Protein AF-B3U0Q5-F1 (afdb_monomer_lite)

Organism: NCBI:txid6230

Foldseek 3Di:
DADPDPVVRVVLVVQLQVLLLVLLCVPQNDVQSDADPVRHGDGPDPDPVVVQVSSVSSCVVSVNPPHDADEDDPVQVVQCDPQWGQPPSVDPPGDPVPTHHPVRVVVVVVVCVVVGRYDD

Secondary structure (DSSP, 8-state):
---SSHHHHHHHHHHHHHHHHHHHHHHH-GGGG-B-TTS-B----SSHHHHHHHHHHHHHHTT-TTT--B-----GGGGEETTEE-TTTTSTT--GGGPBPHHHHHHHHHHHHHHS-B--

Sequence (120 aa):
VGAASFKEAMRMGSEIYHHLKAVIKKKYGQDACNVGDEGGFAPNIQDNKEGLELLMTAIDKAGYTGKIKIAMDVAASEFHKNKKYDLDFKNPKASPDSYLSSDQLGDLYRSFVKDHPVVS

pLDDT: mean 96.47, std 3.13, range [74.19, 98.75]

Radius of gyration: 16.11 Å; chains: 1; bounding box: 40×29×41 Å

InterPro domains:
  IPR000941 Enolase [PTHR11902] (1-120)
  IPR020810 Enolase, C-terminal TIM barrel domain [PF00113] (1-120)
  IPR020810 Enolase, C-terminal TIM barrel domain [SM01192] (1-120)
  IPR036849 Enolase-like, C-terminal domain superfamily [G3DSA:3.20.20.120] (1-120)
  IPR036849 Enolase-like, C-terminal domain superfamily [SSF51604] (1-120)

Structure (mmCIF, N/CA/C/O backbone):
data_AF-B3U0Q5-F1
#
_entry.id   AF-B3U0Q5-F1
#
loop_
_atom_site.group_PDB
_atom_site.id
_atom_site.type_symbol
_atom_site.label_atom_id
_atom_site.label_alt_id
_atom_site.label_comp_id
_atom_site.label_asym_id
_atom_site.label_entity_id
_atom_site.label_seq_id
_atom_site.pdbx_PDB_ins_code
_atom_site.Cartn_x
_atom_site.Cartn_y
_atom_site.Cartn_z
_atom_site.occupancy
_atom_site.B_iso_or_equiv
_atom_site.auth_seq_id
_atom_site.auth_comp_id
_atom_site.auth_asym_id
_atom_site.auth_atom_id
_atom_site.pdbx_PDB_model_num
ATOM 1 N N . VAL A 1 1 ? -17.128 -6.695 7.465 1.00 74.19 1 VAL A N 1
ATOM 2 C CA . VAL A 1 1 ? -15.877 -5.914 7.297 1.00 74.19 1 VAL A CA 1
ATOM 3 C C . VAL A 1 1 ? -16.149 -4.508 7.787 1.00 74.19 1 VAL A C 1
ATOM 5 O O . VAL A 1 1 ? -17.254 -4.034 7.563 1.00 74.19 1 VAL A O 1
ATOM 8 N N . GLY A 1 2 ? -15.168 -3.871 8.421 1.00 89.06 2 GLY A N 1
ATOM 9 C CA . GLY A 1 2 ? -15.214 -2.441 8.702 1.00 89.06 2 GLY A CA 1
ATOM 10 C C . GLY A 1 2 ? -15.757 -2.046 10.069 1.00 89.06 2 GLY A C 1
ATOM 11 O O . GLY A 1 2 ? -16.079 -2.875 10.922 1.00 89.06 2 GLY A O 1
ATOM 12 N N . ALA A 1 3 ? -15.794 -0.732 10.237 1.00 96.50 3 ALA A N 1
ATOM 13 C CA . ALA A 1 3 ? -16.316 -0.016 11.385 1.00 96.50 3 ALA A CA 1
ATOM 14 C C . ALA A 1 3 ? -17.843 0.145 11.304 1.00 96.50 3 ALA A C 1
ATOM 16 O O . ALA A 1 3 ? -18.412 0.132 10.214 1.00 96.50 3 ALA A O 1
ATOM 17 N N . ALA A 1 4 ? -18.504 0.375 12.440 1.00 96.94 4 ALA A N 1
ATOM 18 C CA . ALA A 1 4 ? -19.943 0.637 12.504 1.00 96.94 4 ALA A CA 1
ATOM 19 C C . ALA A 1 4 ? -20.314 2.092 12.158 1.00 96.94 4 ALA A C 1
ATOM 21 O O . ALA A 1 4 ? -21.489 2.426 12.023 1.00 96.94 4 ALA A O 1
ATOM 22 N N . SER A 1 5 ? -19.327 2.984 12.041 1.00 98.12 5 SER A N 1
ATOM 23 C CA . SER A 1 5 ? -19.534 4.387 11.677 1.00 98.12 5 SER A CA 1
ATOM 24 C C . SER A 1 5 ? -18.276 4.998 11.066 1.00 98.12 5 SER A C 1
ATOM 26 O O . SER A 1 5 ? -17.168 4.500 11.272 1.00 98.12 5 SER A O 1
ATOM 28 N N . PHE A 1 6 ? -18.428 6.138 10.391 1.00 98.25 6 PHE A N 1
ATOM 29 C CA . PHE A 1 6 ? -17.291 6.913 9.890 1.00 98.25 6 PHE A CA 1
ATOM 30 C C . PHE A 1 6 ? -16.334 7.344 11.014 1.00 98.25 6 PHE A C 1
ATOM 32 O O . PHE A 1 6 ? -15.120 7.255 10.866 1.00 98.25 6 PHE A O 1
ATOM 39 N N . LYS A 1 7 ? -16.867 7.743 12.178 1.00 98.44 7 LYS A N 1
ATOM 40 C CA . LYS A 1 7 ? -16.053 8.105 13.350 1.00 98.44 7 LYS A CA 1
ATOM 41 C C . LYS A 1 7 ? -15.165 6.944 13.796 1.00 98.44 7 LYS A C 1
ATOM 43 O O . LYS A 1 7 ? -13.989 7.140 14.093 1.00 98.44 7 LYS A O 1
ATOM 48 N N . GLU A 1 8 ? -15.726 5.740 13.852 1.00 98.38 8 GLU A N 1
ATOM 49 C CA . GLU A 1 8 ? -14.959 4.550 14.204 1.00 98.38 8 GLU A CA 1
ATOM 50 C C . GLU A 1 8 ? -13.959 4.182 13.098 1.00 98.38 8 GLU A C 1
ATOM 52 O O . GLU A 1 8 ? -12.821 3.863 13.424 1.00 98.38 8 GLU A O 1
ATOM 57 N N . ALA A 1 9 ? -14.318 4.325 11.817 1.00 98.38 9 ALA A N 1
ATOM 58 C CA . ALA A 1 9 ? -13.392 4.109 10.703 1.00 98.38 9 ALA A CA 1
ATOM 59 C C . ALA A 1 9 ? -12.170 5.039 10.785 1.00 98.38 9 ALA A C 1
ATOM 61 O O . ALA A 1 9 ? -11.036 4.576 10.676 1.00 98.38 9 ALA A O 1
ATOM 62 N N . MET A 1 10 ? -12.387 6.328 11.063 1.00 98.50 10 MET A N 1
ATOM 63 C CA . MET A 1 10 ? -11.309 7.306 11.241 1.00 98.50 10 MET A CA 1
ATOM 64 C C . MET A 1 10 ? -10.415 6.979 12.439 1.00 98.50 10 MET A C 1
ATOM 66 O O . MET A 1 10 ? -9.196 7.106 12.345 1.00 98.50 10 MET A O 1
ATOM 70 N N . ARG A 1 11 ? -11.002 6.527 13.556 1.00 98.56 11 ARG A N 1
ATOM 71 C CA . ARG A 1 11 ? -10.244 6.075 14.731 1.00 98.56 11 ARG A CA 1
ATOM 72 C C . ARG A 1 11 ? -9.381 4.855 14.402 1.00 98.56 11 ARG A C 1
ATOM 74 O O . ARG A 1 11 ? -8.200 4.841 14.723 1.00 98.56 11 ARG A O 1
ATOM 81 N N . MET A 1 12 ? -9.952 3.849 13.741 1.00 98.56 12 MET A N 1
ATOM 82 C CA . MET A 1 12 ? -9.206 2.658 13.331 1.00 98.56 12 MET A CA 1
ATOM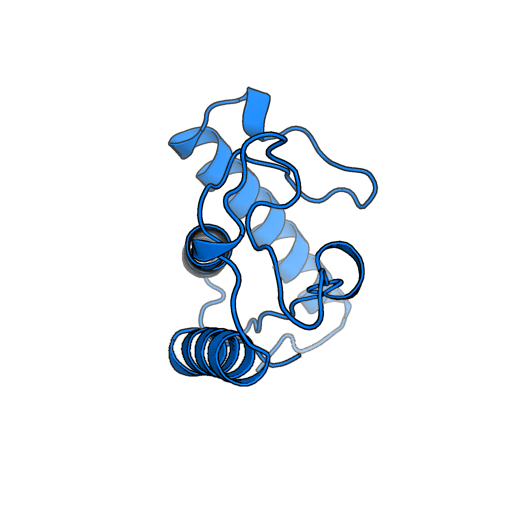 83 C C . MET A 1 12 ? -8.056 3.027 12.386 1.00 98.56 12 MET A C 1
ATOM 85 O O . MET A 1 12 ? -6.932 2.578 12.591 1.00 98.56 12 MET A O 1
ATOM 89 N N . GLY A 1 13 ? -8.314 3.882 11.391 1.00 98.38 13 GLY A N 1
ATOM 90 C CA . GLY A 1 13 ? -7.299 4.347 10.446 1.00 98.38 13 GLY A CA 1
ATOM 91 C C . GLY A 1 13 ? -6.143 5.090 11.120 1.00 98.38 13 GLY A C 1
ATOM 92 O O . GLY A 1 13 ? -4.983 4.797 10.834 1.00 98.38 13 GLY A O 1
ATOM 93 N N . SER A 1 14 ? -6.431 6.002 12.054 1.00 98.69 14 SER A N 1
ATOM 94 C CA . SER A 1 14 ? -5.387 6.765 12.754 1.00 98.69 14 SER A CA 1
ATOM 95 C C . SER A 1 14 ? -4.544 5.897 13.691 1.00 98.69 14 SER A C 1
ATOM 97 O O . SER A 1 14 ? -3.323 6.053 13.749 1.00 98.69 14 SER A O 1
ATOM 99 N N . GLU A 1 15 ? -5.163 4.938 14.381 1.00 98.75 15 GLU A N 1
ATOM 100 C CA . GLU A 1 15 ? -4.447 3.970 15.212 1.00 98.75 15 GLU A CA 1
ATOM 101 C C . GLU A 1 15 ? -3.515 3.094 14.359 1.00 98.75 15 GLU A C 1
ATOM 103 O O . GLU A 1 15 ? -2.331 2.968 14.680 1.00 98.75 15 GLU A O 1
ATOM 108 N N . ILE A 1 16 ? -3.994 2.573 13.223 1.00 98.69 16 ILE A N 1
ATOM 109 C CA . ILE A 1 16 ? -3.170 1.792 12.284 1.00 98.69 16 ILE A CA 1
ATOM 110 C C . ILE A 1 16 ? -2.009 2.629 11.750 1.00 98.69 16 ILE A C 1
ATOM 112 O O . ILE A 1 16 ? -0.883 2.140 11.717 1.00 98.69 16 ILE A O 1
ATOM 116 N N . TYR A 1 17 ? -2.245 3.889 11.383 1.00 98.75 17 TYR A N 1
ATOM 117 C CA . TYR A 1 17 ? -1.198 4.791 10.904 1.00 98.75 17 TYR A CA 1
ATOM 118 C C . TYR A 1 17 ? -0.085 4.998 11.950 1.00 98.75 17 TYR A C 1
ATOM 120 O O . TYR A 1 17 ? 1.103 4.901 11.634 1.00 98.75 17 TYR A O 1
ATOM 128 N N . HIS A 1 18 ? -0.434 5.199 13.225 1.00 98.75 18 HIS A N 1
ATOM 129 C CA . HIS A 1 18 ? 0.563 5.303 14.297 1.00 98.75 18 HIS A CA 1
ATOM 130 C C . HIS A 1 18 ? 1.301 3.983 14.560 1.00 98.75 18 HIS A C 1
ATOM 132 O O . HIS A 1 18 ? 2.516 3.992 14.787 1.00 98.75 18 HIS A O 1
ATOM 138 N N . HIS A 1 19 ? 0.611 2.844 14.480 1.00 98.75 19 HIS A N 1
ATOM 139 C CA . HIS A 1 19 ? 1.258 1.535 14.557 1.00 98.75 19 HIS A CA 1
ATOM 140 C C . HIS A 1 19 ? 2.208 1.295 13.378 1.00 98.75 19 HIS A C 1
ATOM 142 O O . HIS A 1 19 ? 3.324 0.820 13.591 1.00 98.75 19 HIS A O 1
ATOM 148 N N . LEU A 1 20 ? 1.820 1.687 12.163 1.00 98.75 20 LEU A N 1
ATOM 149 C CA . LEU A 1 20 ? 2.657 1.606 10.970 1.00 98.75 20 LEU A CA 1
ATOM 150 C C . LEU A 1 20 ? 3.934 2.433 11.138 1.00 98.75 20 LEU A C 1
ATOM 152 O O . LEU A 1 20 ? 5.021 1.920 10.881 1.00 98.75 20 LEU A O 1
ATOM 156 N N . LYS A 1 21 ? 3.833 3.654 11.681 1.00 98.62 21 LYS A N 1
ATOM 157 C CA . LYS A 1 21 ? 5.004 4.475 12.028 1.00 98.62 21 LYS A CA 1
ATOM 158 C C . LYS A 1 21 ? 5.973 3.728 12.940 1.00 98.62 21 LYS A C 1
ATOM 160 O O . LYS A 1 21 ? 7.177 3.731 12.704 1.00 98.62 21 LYS A O 1
ATOM 165 N N . ALA A 1 22 ? 5.462 3.076 13.985 1.00 98.50 22 ALA A N 1
ATOM 166 C CA . ALA A 1 22 ? 6.289 2.321 14.923 1.00 98.50 22 ALA A CA 1
ATOM 167 C C . ALA A 1 22 ? 6.949 1.096 14.265 1.00 98.50 22 ALA A C 1
ATOM 169 O O . ALA A 1 22 ? 8.118 0.811 14.534 1.00 98.50 22 ALA A O 1
ATOM 170 N N . VAL A 1 23 ? 6.226 0.391 13.387 1.00 98.38 23 VAL A N 1
ATOM 171 C CA . VAL A 1 23 ? 6.756 -0.741 12.609 1.00 98.38 23 VAL A CA 1
ATOM 172 C C . VAL A 1 23 ? 7.877 -0.277 11.676 1.00 98.38 23 VAL A C 1
ATOM 174 O O . VAL A 1 23 ? 8.964 -0.855 11.700 1.00 98.38 23 VAL A O 1
ATOM 177 N N . ILE A 1 24 ? 7.6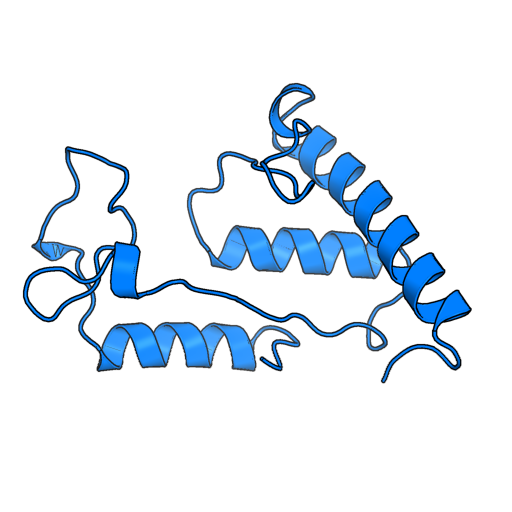50 0.800 10.920 1.00 98.44 24 ILE A N 1
ATOM 178 C CA . ILE A 1 24 ? 8.637 1.386 10.006 1.00 98.44 24 ILE A CA 1
ATOM 179 C C . ILE A 1 24 ? 9.862 1.869 10.778 1.00 98.44 24 ILE A C 1
ATOM 181 O O . ILE A 1 24 ? 10.978 1.480 10.439 1.00 98.44 24 ILE A O 1
ATOM 185 N N . LYS A 1 25 ? 9.670 2.627 11.866 1.00 98.25 25 LYS A N 1
ATOM 186 C CA . LYS A 1 25 ? 10.767 3.106 12.719 1.00 98.25 25 LYS A CA 1
ATOM 187 C C . LYS A 1 25 ? 11.649 1.966 13.210 1.00 98.25 25 LYS A C 1
ATOM 189 O O . LYS A 1 25 ? 12.869 2.091 13.225 1.00 98.25 25 LYS A O 1
ATOM 194 N N . LYS A 1 26 ? 11.033 0.857 13.628 1.00 97.88 26 LYS A N 1
ATOM 195 C CA . LYS A 1 26 ? 11.755 -0.314 14.129 1.00 97.88 26 LYS A CA 1
ATOM 196 C C . LYS A 1 26 ? 12.574 -0.999 13.032 1.00 97.88 26 LYS A C 1
ATOM 198 O O . LYS A 1 26 ? 13.650 -1.502 13.334 1.00 97.88 26 LYS A O 1
ATOM 203 N N . LYS A 1 27 ? 12.062 -1.054 11.800 1.00 97.31 27 LYS A N 1
ATOM 204 C CA . LYS A 1 27 ? 12.691 -1.793 10.695 1.00 97.31 27 LYS A CA 1
ATOM 205 C C . LYS A 1 27 ? 13.714 -0.965 9.910 1.00 97.31 27 LYS A C 1
ATOM 207 O O . LYS A 1 27 ? 14.768 -1.490 9.578 1.00 97.31 27 LYS A O 1
ATOM 212 N N . TYR A 1 28 ? 13.421 0.306 9.643 1.00 97.00 28 TYR A N 1
ATOM 213 C CA . TYR A 1 28 ? 14.221 1.176 8.765 1.00 97.00 28 TYR A CA 1
ATOM 214 C C . TYR A 1 28 ? 14.825 2.393 9.479 1.00 97.00 28 TYR A C 1
ATOM 216 O O . TYR A 1 28 ? 15.572 3.151 8.869 1.00 97.00 28 TYR A O 1
ATOM 224 N N . GLY A 1 29 ? 14.521 2.596 10.764 1.00 97.56 29 GLY A N 1
ATOM 225 C CA . GLY A 1 29 ? 15.020 3.728 11.545 1.00 97.56 29 GLY A CA 1
ATOM 226 C C . GLY A 1 29 ? 14.100 4.953 11.535 1.00 97.56 29 GLY A C 1
ATOM 227 O O . GLY A 1 29 ? 13.055 4.990 10.885 1.00 97.56 29 GLY A O 1
ATOM 228 N N . GLN A 1 30 ? 14.482 5.965 12.320 1.00 97.00 30 GLN A N 1
ATOM 229 C CA . GLN A 1 30 ? 13.683 7.178 12.537 1.00 97.00 30 GLN A CA 1
ATOM 230 C C . GLN A 1 30 ? 13.455 7.975 11.245 1.00 97.00 30 GLN A C 1
ATOM 232 O O . GLN A 1 30 ? 12.357 8.496 11.051 1.00 97.00 30 GLN A O 1
ATOM 237 N N . ASP A 1 31 ? 14.447 8.028 10.361 1.00 96.00 31 ASP A N 1
ATOM 238 C CA . ASP A 1 31 ? 14.396 8.851 9.147 1.00 96.00 31 ASP A CA 1
ATOM 239 C C . ASP A 1 31 ? 13.394 8.314 8.113 1.00 96.00 31 ASP A C 1
ATOM 241 O O . ASP A 1 31 ? 12.825 9.077 7.336 1.00 96.00 31 ASP A O 1
ATOM 245 N N . ALA A 1 32 ? 13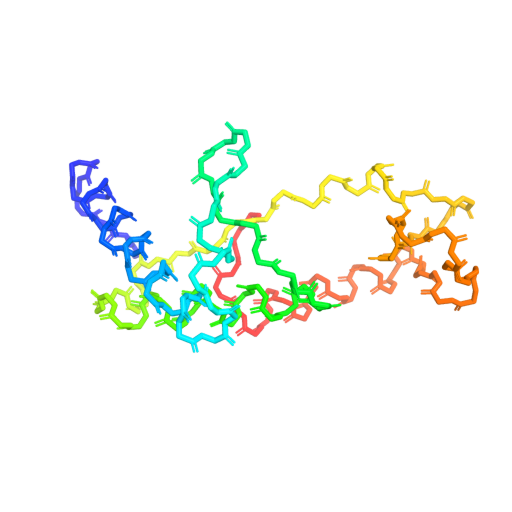.079 7.016 8.165 1.00 97.06 32 ALA A N 1
ATOM 246 C CA . ALA A 1 32 ? 12.052 6.396 7.327 1.00 97.06 32 ALA A CA 1
ATOM 247 C C . ALA A 1 32 ? 10.611 6.769 7.737 1.00 97.06 32 ALA A C 1
ATOM 249 O O . ALA A 1 32 ? 9.657 6.375 7.072 1.00 97.06 32 ALA A O 1
ATOM 250 N N . CYS A 1 33 ? 10.437 7.506 8.841 1.00 96.88 33 CYS A N 1
ATOM 251 C CA . CYS A 1 33 ? 9.133 7.967 9.325 1.00 96.88 33 CYS A CA 1
ATOM 252 C C . CYS A 1 33 ? 8.763 9.378 8.849 1.00 96.88 33 CYS A C 1
ATOM 254 O O . CYS A 1 33 ? 7.776 9.937 9.342 1.00 96.88 33 CYS A O 1
ATOM 256 N N . ASN A 1 34 ? 9.559 9.964 7.954 1.00 97.19 34 ASN A N 1
ATOM 257 C CA . ASN A 1 34 ? 9.174 11.172 7.236 1.00 97.19 34 ASN A CA 1
ATOM 258 C C . ASN A 1 34 ? 7.980 10.877 6.319 1.00 97.19 34 ASN A C 1
ATOM 260 O O . ASN A 1 34 ? 7.750 9.729 5.923 1.00 97.19 34 ASN A O 1
ATOM 264 N N . VAL A 1 35 ? 7.204 11.916 6.024 1.00 97.56 35 VAL A N 1
ATOM 265 C CA . VAL A 1 35 ? 5.968 11.802 5.247 1.00 97.56 35 VAL A CA 1
ATOM 266 C C . VAL A 1 35 ? 6.144 12.388 3.851 1.00 97.56 35 VAL A C 1
ATOM 268 O O . VAL A 1 35 ? 6.875 13.363 3.684 1.00 97.56 35 VAL A O 1
ATOM 271 N N . GLY A 1 36 ? 5.491 11.773 2.867 1.00 94.69 36 GLY A N 1
ATOM 272 C CA . GLY A 1 36 ? 5.340 12.331 1.523 1.00 94.69 36 GLY A CA 1
ATOM 273 C C . GLY A 1 36 ? 4.181 13.328 1.436 1.00 94.69 36 GLY A C 1
ATOM 274 O O . GLY A 1 36 ? 3.572 13.681 2.448 1.00 94.69 36 GLY A O 1
ATOM 275 N N . ASP A 1 37 ? 3.847 13.731 0.212 1.00 95.19 37 ASP A N 1
ATOM 276 C CA . ASP A 1 37 ? 2.886 14.809 -0.065 1.00 95.19 37 ASP A CA 1
ATOM 277 C C . ASP A 1 37 ? 1.472 14.529 0.473 1.00 95.19 37 ASP A C 1
ATOM 279 O O . ASP A 1 37 ? 0.793 15.435 0.952 1.00 95.19 37 ASP A O 1
ATOM 283 N N . GLU A 1 38 ? 1.046 13.263 0.473 1.00 97.12 38 GLU A N 1
ATOM 284 C CA . GLU A 1 38 ? -0.267 12.837 0.985 1.00 97.12 38 GLU A CA 1
ATOM 285 C C . GLU A 1 38 ? -0.247 12.440 2.472 1.00 97.12 38 GLU A C 1
ATOM 287 O O . GLU A 1 38 ? -1.228 11.932 3.015 1.00 97.12 38 GLU A O 1
ATOM 292 N N . GLY A 1 39 ? 0.882 12.635 3.157 1.00 97.50 39 GLY A N 1
ATOM 293 C CA . GLY A 1 39 ? 1.029 12.306 4.574 1.00 97.50 39 GLY A CA 1
ATOM 294 C C . GLY A 1 39 ? 1.332 10.833 4.870 1.00 97.50 39 GLY A C 1
ATOM 295 O O . GLY A 1 39 ? 1.496 10.480 6.034 1.00 97.50 39 GLY A O 1
ATOM 296 N N . GLY A 1 40 ? 1.439 9.967 3.858 1.00 97.69 40 GLY A N 1
ATOM 297 C CA . GLY A 1 40 ? 1.917 8.588 4.015 1.00 97.69 40 GLY A CA 1
ATOM 298 C C . GLY A 1 40 ? 3.427 8.507 4.277 1.00 97.69 40 GLY A C 1
ATOM 299 O O . GLY A 1 40 ? 4.175 9.424 3.941 1.00 97.69 40 GLY A O 1
ATOM 300 N N . PHE A 1 41 ? 3.895 7.398 4.859 1.00 98.06 41 PHE A N 1
ATOM 301 C CA . PHE A 1 41 ? 5.332 7.150 5.049 1.00 98.06 41 PHE A CA 1
ATOM 302 C C . PHE A 1 41 ? 5.995 6.671 3.756 1.00 98.06 41 PHE A C 1
ATOM 304 O O . PHE A 1 41 ? 5.401 5.894 3.011 1.00 98.06 41 PHE A O 1
ATOM 311 N N . ALA A 1 42 ? 7.253 7.062 3.542 1.00 95.06 42 ALA A N 1
ATOM 312 C CA . ALA A 1 42 ? 8.048 6.663 2.379 1.00 95.06 42 ALA A CA 1
ATOM 313 C C . ALA A 1 42 ? 9.338 5.912 2.785 1.00 95.06 42 ALA A C 1
ATOM 315 O O . ALA A 1 42 ? 10.442 6.416 2.563 1.00 95.06 42 ALA A O 1
ATOM 316 N N . PRO A 1 43 ? 9.242 4.725 3.423 1.00 94.75 43 PRO A N 1
ATOM 317 C CA . PRO A 1 43 ? 10.416 3.902 3.697 1.00 94.75 43 PRO A CA 1
ATOM 318 C C . PRO A 1 43 ? 11.065 3.426 2.393 1.00 94.75 43 PRO A C 1
ATOM 320 O O . PRO A 1 43 ? 10.391 3.247 1.380 1.00 94.75 43 PRO A O 1
ATOM 323 N N . ASN A 1 44 ? 12.371 3.158 2.434 1.00 91.94 44 ASN A N 1
ATOM 324 C CA . ASN A 1 44 ? 13.119 2.646 1.284 1.00 91.94 44 ASN A CA 1
ATOM 325 C C . ASN A 1 44 ? 12.861 1.140 1.052 1.00 91.94 44 ASN A C 1
ATOM 327 O O . ASN A 1 44 ? 13.759 0.312 1.215 1.00 91.94 44 ASN A O 1
ATOM 331 N N . ILE A 1 45 ? 11.616 0.785 0.730 1.00 92.12 45 ILE A N 1
ATOM 332 C CA . ILE A 1 45 ? 11.216 -0.578 0.358 1.00 92.12 45 ILE A CA 1
ATOM 333 C C . ILE A 1 45 ? 11.766 -0.935 -1.023 1.00 92.12 45 ILE A C 1
ATOM 335 O O . ILE A 1 45 ? 11.833 -0.081 -1.904 1.00 92.12 45 ILE A O 1
ATOM 339 N N . GLN A 1 46 ? 12.176 -2.190 -1.196 1.00 87.25 46 GLN A N 1
ATOM 340 C CA . GLN A 1 46 ? 12.729 -2.681 -2.470 1.00 87.25 46 GLN A CA 1
ATOM 341 C C . GLN A 1 46 ? 11.734 -3.554 -3.244 1.00 87.25 46 GLN A C 1
ATOM 343 O O . GLN A 1 46 ? 11.918 -3.800 -4.430 1.00 87.25 46 GLN A O 1
ATOM 348 N N . ASP A 1 47 ? 10.684 -4.027 -2.572 1.00 88.06 47 ASP A N 1
ATOM 34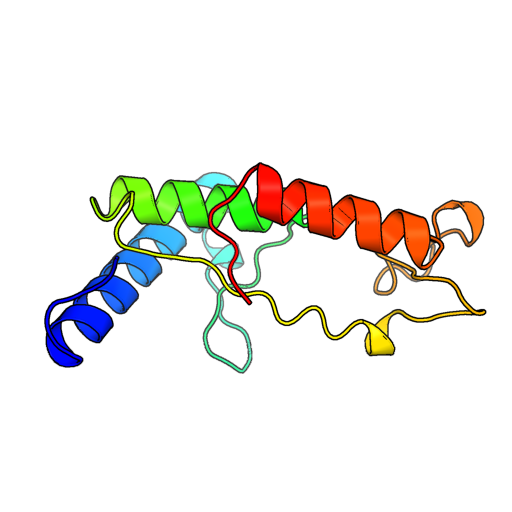9 C CA . ASP A 1 47 ? 9.653 -4.887 -3.142 1.00 88.06 47 ASP A CA 1
ATOM 350 C C . ASP A 1 47 ? 8.261 -4.391 -2.727 1.00 88.06 47 ASP A C 1
ATOM 352 O O . ASP A 1 47 ? 8.021 -4.039 -1.572 1.00 88.06 47 ASP A O 1
ATOM 356 N N . ASN A 1 48 ? 7.313 -4.394 -3.663 1.00 92.19 48 ASN A N 1
ATOM 357 C CA . ASN A 1 48 ? 5.937 -3.958 -3.421 1.00 92.19 48 ASN A CA 1
ATOM 358 C C . ASN A 1 48 ? 5.232 -4.845 -2.385 1.00 92.19 48 ASN A C 1
ATOM 360 O O . ASN A 1 48 ? 4.432 -4.348 -1.587 1.00 92.19 48 ASN A O 1
ATOM 364 N N . LYS A 1 49 ? 5.562 -6.147 -2.345 1.00 94.31 49 LYS A N 1
ATOM 365 C CA . LYS A 1 49 ? 5.016 -7.061 -1.332 1.00 94.31 49 LYS A CA 1
ATOM 366 C C . LYS A 1 49 ? 5.430 -6.637 0.075 1.00 94.31 49 LYS A C 1
ATOM 368 O O . LYS A 1 49 ? 4.623 -6.702 0.994 1.00 94.31 49 LYS A O 1
ATOM 373 N N . GLU A 1 50 ? 6.647 -6.127 0.244 1.00 95.50 50 GLU A N 1
ATOM 374 C CA . GLU A 1 50 ? 7.137 -5.638 1.533 1.00 95.50 50 GLU A CA 1
ATOM 375 C C . GLU A 1 50 ? 6.255 -4.513 2.097 1.00 95.50 50 GLU A C 1
ATOM 377 O O . GLU A 1 50 ? 5.983 -4.488 3.298 1.00 95.50 50 GLU A O 1
ATOM 382 N N . GLY A 1 51 ? 5.752 -3.626 1.232 1.00 96.31 51 GLY A N 1
ATOM 383 C CA . GLY A 1 51 ? 4.784 -2.596 1.612 1.00 96.31 51 GLY A CA 1
ATOM 384 C C . GLY A 1 51 ? 3.482 -3.183 2.168 1.00 96.31 51 GLY A C 1
ATOM 385 O O . GLY A 1 51 ? 3.002 -2.745 3.216 1.00 96.31 51 GLY A O 1
ATOM 386 N N . LEU A 1 52 ? 2.944 -4.221 1.518 1.00 97.38 52 LEU A N 1
ATOM 387 C CA . LEU A 1 52 ? 1.741 -4.920 1.982 1.00 97.38 52 LEU A CA 1
ATOM 388 C C . LEU A 1 52 ? 1.976 -5.626 3.326 1.00 97.38 52 LEU A C 1
ATOM 390 O O . LEU A 1 52 ? 1.141 -5.521 4.224 1.00 97.38 52 LEU A O 1
ATOM 394 N N . GLU A 1 53 ? 3.131 -6.264 3.517 1.00 97.12 53 GLU A N 1
ATOM 395 C CA . GLU A 1 53 ? 3.478 -6.942 4.775 1.00 97.12 53 GLU A CA 1
ATOM 396 C C . GLU A 1 53 ? 3.622 -5.960 5.954 1.00 97.12 53 GLU A C 1
ATOM 398 O O . GLU A 1 53 ? 3.216 -6.255 7.087 1.00 97.12 53 GLU A O 1
ATOM 403 N N . LEU A 1 54 ? 4.152 -4.755 5.708 1.00 97.94 54 LEU A N 1
ATOM 404 C CA . LEU A 1 54 ? 4.197 -3.684 6.711 1.00 97.94 54 LEU A CA 1
ATOM 405 C C . LEU A 1 54 ? 2.788 -3.248 7.130 1.00 97.94 54 LEU A C 1
ATOM 407 O O . LEU A 1 54 ? 2.528 -3.102 8.329 1.00 97.94 54 LEU A O 1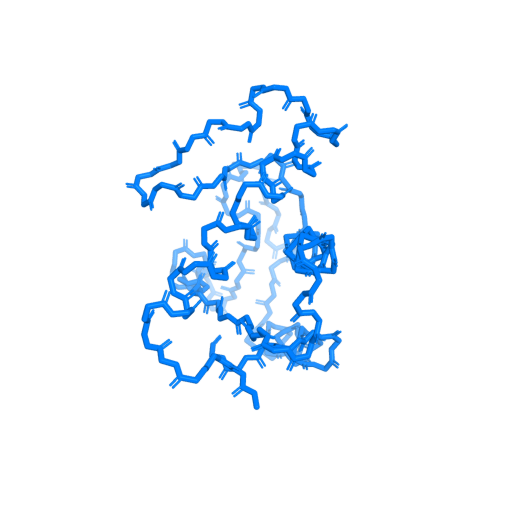
ATOM 411 N N . LEU A 1 55 ? 1.876 -3.081 6.165 1.00 98.12 55 LEU A N 1
ATOM 412 C CA . LEU A 1 55 ? 0.474 -2.750 6.433 1.00 98.12 55 LEU A CA 1
ATOM 413 C C . LEU A 1 55 ? -0.220 -3.860 7.226 1.00 98.12 55 LEU A C 1
ATOM 415 O O . LEU A 1 55 ? -0.869 -3.570 8.231 1.00 98.12 55 LEU A O 1
ATOM 419 N N . MET A 1 56 ? -0.038 -5.123 6.836 1.00 98.12 56 MET A N 1
ATOM 420 C CA . MET A 1 56 ? -0.607 -6.267 7.554 1.00 98.12 56 MET A CA 1
ATOM 421 C C . MET A 1 56 ? -0.105 -6.338 8.996 1.00 98.12 56 MET A C 1
ATOM 423 O O . MET A 1 56 ? -0.903 -6.494 9.920 1.00 98.12 56 MET A O 1
ATOM 427 N N . THR A 1 57 ? 1.196 -6.122 9.210 1.00 98.38 57 THR A N 1
ATOM 428 C CA . THR A 1 57 ? 1.790 -6.065 10.554 1.00 98.38 57 THR A CA 1
ATOM 429 C C . THR A 1 57 ? 1.200 -4.926 11.391 1.00 98.38 57 THR A C 1
ATOM 431 O O . THR A 1 57 ? 0.967 -5.088 12.590 1.00 98.38 57 THR A O 1
ATOM 434 N N . ALA A 1 58 ? 0.964 -3.756 10.791 1.00 98.62 58 ALA A N 1
ATOM 435 C CA . ALA A 1 58 ? 0.365 -2.618 11.483 1.00 98.62 58 ALA A CA 1
ATOM 436 C C . ALA A 1 58 ? -1.111 -2.863 11.843 1.00 98.62 58 ALA A C 1
ATOM 438 O O . ALA A 1 58 ? -1.516 -2.563 12.966 1.00 98.62 58 ALA A O 1
ATOM 439 N N . ILE A 1 59 ? -1.891 -3.447 10.926 1.00 98.50 59 ILE A N 1
ATOM 440 C CA . ILE A 1 59 ? -3.297 -3.827 11.142 1.00 98.50 59 ILE A CA 1
ATOM 441 C C . ILE A 1 59 ? -3.416 -4.842 12.284 1.00 98.50 59 ILE A C 1
ATOM 443 O O . ILE A 1 59 ? -4.288 -4.694 13.145 1.00 98.50 59 ILE A O 1
ATOM 447 N N . ASP A 1 60 ? -2.530 -5.839 12.309 1.00 98.38 60 ASP A N 1
ATOM 448 C CA . ASP A 1 60 ? -2.485 -6.851 13.364 1.00 98.38 60 ASP A CA 1
ATOM 449 C C . ASP A 1 60 ? -2.151 -6.234 14.726 1.00 98.38 60 ASP A C 1
ATOM 451 O O . ASP A 1 60 ? -2.902 -6.393 15.689 1.00 98.38 60 ASP A O 1
ATOM 455 N N . LYS A 1 61 ? -1.095 -5.414 14.791 1.00 98.56 61 LYS A N 1
ATOM 456 C CA . LYS A 1 61 ? -0.697 -4.711 16.023 1.00 98.56 61 LYS A CA 1
ATOM 457 C C . LYS A 1 61 ? -1.761 -3.757 16.558 1.00 98.56 61 LYS A C 1
ATOM 459 O O . LYS A 1 61 ? -1.818 -3.558 17.768 1.00 98.56 61 LYS A O 1
ATOM 464 N N . ALA A 1 62 ? -2.570 -3.172 15.679 1.00 98.31 62 ALA A N 1
ATOM 465 C CA . ALA A 1 62 ? -3.691 -2.318 16.055 1.00 98.31 62 ALA A CA 1
ATOM 466 C C . ALA A 1 62 ? -4.940 -3.117 16.490 1.00 98.31 62 ALA A C 1
ATOM 468 O O . ALA A 1 62 ? -5.919 -2.527 16.940 1.00 98.31 62 ALA A O 1
ATOM 469 N N . GLY A 1 63 ? -4.935 -4.450 16.363 1.00 98.12 63 GLY A N 1
ATOM 470 C CA . GLY A 1 63 ? -6.053 -5.313 16.751 1.00 98.12 63 GLY A CA 1
ATOM 471 C C . GLY A 1 63 ? -7.230 -5.294 15.768 1.00 98.12 63 GLY A C 1
ATOM 472 O O . GLY A 1 63 ? -8.364 -5.590 16.153 1.00 98.12 63 GLY A O 1
ATOM 473 N N . TYR A 1 64 ? -6.988 -4.942 14.499 1.00 98.19 64 TYR A N 1
ATOM 474 C CA . TYR A 1 64 ? -8.034 -4.762 13.481 1.00 98.19 64 TYR A CA 1
ATOM 475 C C . TYR A 1 64 ? -8.006 -5.780 12.339 1.00 98.19 64 TYR A C 1
ATOM 477 O O . TYR A 1 64 ? -8.668 -5.584 11.312 1.00 98.19 64 TYR A O 1
ATOM 485 N N . THR A 1 65 ? -7.299 -6.894 12.523 1.00 96.62 65 THR A N 1
ATOM 486 C CA . THR A 1 65 ? -7.289 -8.022 11.585 1.00 96.62 65 THR A CA 1
ATOM 487 C C . THR A 1 65 ? -8.715 -8.439 11.204 1.00 96.62 65 THR A C 1
ATOM 489 O O . THR A 1 65 ? -9.604 -8.571 12.046 1.00 96.62 65 THR A O 1
ATOM 492 N N . GLY A 1 66 ? -8.966 -8.578 9.899 1.00 96.12 66 GLY A N 1
ATOM 493 C CA . GLY A 1 66 ? -10.282 -8.920 9.341 1.00 96.12 66 GLY A CA 1
ATOM 494 C C . GLY A 1 66 ? -11.289 -7.762 9.252 1.00 96.12 66 GLY A C 1
ATOM 495 O O . GLY A 1 66 ? -12.300 -7.887 8.554 1.00 96.12 66 GLY A O 1
ATOM 496 N N . LYS A 1 67 ? -11.020 -6.616 9.892 1.00 97.44 67 LYS A N 1
ATOM 497 C CA . LYS A 1 67 ? -11.872 -5.417 9.802 1.00 97.44 67 LYS A CA 1
ATOM 498 C C . LYS A 1 67 ? -11.398 -4.416 8.750 1.00 97.44 67 LYS A C 1
ATOM 500 O O . LYS A 1 67 ? -12.222 -3.640 8.276 1.00 97.44 67 LYS A O 1
ATOM 505 N N . ILE A 1 68 ? -10.126 -4.469 8.362 1.00 98.00 68 ILE A N 1
ATOM 506 C CA . ILE A 1 68 ? -9.486 -3.557 7.406 1.00 98.00 68 ILE A CA 1
ATOM 507 C C . ILE A 1 68 ? -9.183 -4.290 6.100 1.00 98.00 68 ILE A C 1
ATOM 509 O O . ILE A 1 68 ? -8.856 -5.479 6.106 1.00 98.00 68 ILE A O 1
ATOM 513 N N . LYS A 1 69 ? -9.320 -3.573 4.986 1.00 97.50 69 LYS A N 1
ATOM 514 C CA . LYS A 1 69 ? -8.941 -3.999 3.636 1.00 97.50 69 LYS A CA 1
ATOM 515 C C . LYS A 1 69 ? -7.915 -3.015 3.076 1.00 97.50 69 LYS A C 1
ATOM 517 O O . LYS A 1 69 ? -7.818 -1.898 3.578 1.00 97.50 69 LYS A O 1
ATOM 522 N N . ILE A 1 70 ? -7.154 -3.446 2.078 1.00 97.88 70 ILE A N 1
ATOM 523 C CA . ILE A 1 70 ? -6.104 -2.650 1.436 1.00 97.88 70 ILE A CA 1
ATOM 524 C C . ILE A 1 70 ? -6.585 -2.225 0.047 1.00 97.88 70 ILE A C 1
ATOM 526 O O . ILE A 1 70 ? -7.289 -2.978 -0.627 1.00 97.88 70 ILE A O 1
ATOM 530 N N . ALA A 1 71 ? -6.206 -1.019 -0.357 1.00 97.00 71 ALA A N 1
ATOM 531 C CA . ALA A 1 71 ? -6.349 -0.538 -1.721 1.00 97.00 71 ALA A CA 1
ATOM 532 C C . ALA A 1 71 ? -4.978 -0.097 -2.248 1.00 97.00 71 ALA A C 1
ATOM 534 O O . ALA A 1 71 ? -4.132 0.328 -1.455 1.00 97.00 71 ALA A O 1
ATOM 535 N N . MET A 1 72 ? -4.758 -0.215 -3.555 1.00 97.75 72 MET A N 1
ATOM 536 C CA . MET A 1 72 ? -3.506 0.159 -4.210 1.00 97.75 72 MET A CA 1
ATOM 537 C C . MET A 1 72 ? -3.776 1.086 -5.396 1.00 97.75 72 MET A C 1
ATOM 539 O O . MET A 1 72 ? -4.396 0.677 -6.371 1.00 97.75 72 MET A O 1
ATOM 543 N N . ASP A 1 73 ? -3.233 2.304 -5.357 1.00 97.62 73 ASP A N 1
ATOM 544 C CA . ASP A 1 73 ? -3.023 3.079 -6.580 1.00 97.62 73 ASP A CA 1
ATOM 545 C C . ASP A 1 73 ? -1.631 2.759 -7.118 1.00 97.62 73 ASP A C 1
ATOM 547 O O . ASP A 1 73 ? -0.612 3.108 -6.523 1.00 97.62 73 ASP A O 1
ATOM 551 N N . VAL A 1 74 ? -1.593 2.018 -8.221 1.00 97.38 74 VAL A N 1
ATOM 552 C CA . VAL A 1 74 ? -0.333 1.580 -8.814 1.00 97.38 74 VAL A CA 1
ATOM 553 C C . VAL A 1 74 ? 0.269 2.658 -9.718 1.00 97.38 74 VAL A C 1
ATOM 555 O O . VAL A 1 74 ? 1.462 2.602 -9.989 1.00 97.38 74 VAL A O 1
ATOM 558 N N . ALA A 1 75 ? -0.526 3.613 -10.215 1.00 97.19 75 ALA A N 1
ATOM 559 C CA . ALA A 1 75 ? -0.076 4.623 -11.178 1.00 97.19 75 ALA A CA 1
ATOM 560 C C . ALA A 1 75 ? 0.768 4.038 -12.340 1.00 97.19 75 ALA A C 1
ATOM 562 O O . ALA A 1 75 ? 1.796 4.588 -12.728 1.00 97.19 75 ALA A O 1
ATOM 563 N N . ALA A 1 76 ? 0.340 2.901 -12.913 1.00 97.88 76 ALA A N 1
ATOM 564 C CA . ALA A 1 76 ? 1.154 2.091 -13.834 1.00 97.88 76 ALA A CA 1
ATOM 565 C C . ALA A 1 76 ? 1.640 2.820 -15.100 1.00 97.88 76 ALA A C 1
ATOM 567 O O . ALA A 1 76 ? 2.606 2.393 -15.733 1.00 97.88 76 ALA A O 1
ATOM 568 N N . SER A 1 77 ? 0.985 3.923 -15.468 1.00 97.81 77 SER A N 1
ATOM 569 C CA . SER A 1 77 ? 1.417 4.811 -16.547 1.00 97.81 77 SER A CA 1
ATOM 570 C C . SER A 1 77 ? 2.806 5.409 -16.302 1.00 97.81 77 SER A C 1
ATOM 572 O O . SER A 1 77 ? 3.561 5.555 -17.260 1.00 97.81 77 SER A O 1
ATOM 574 N N . GLU A 1 78 ? 3.174 5.683 -15.046 1.00 97.81 78 GLU A N 1
ATOM 575 C CA . GLU A 1 78 ? 4.457 6.301 -14.670 1.00 97.81 78 GLU A CA 1
ATOM 576 C C . GLU A 1 78 ? 5.665 5.406 -14.969 1.00 97.81 78 GLU A C 1
ATOM 578 O O . GLU A 1 78 ? 6.781 5.887 -15.156 1.00 97.81 78 GLU A O 1
ATOM 583 N N . PHE A 1 79 ? 5.444 4.094 -15.050 1.00 97.19 79 PHE A N 1
ATOM 584 C CA . PHE A 1 79 ? 6.488 3.109 -15.319 1.00 97.19 79 PHE A CA 1
ATOM 585 C C . PHE A 1 79 ? 6.207 2.231 -16.541 1.00 97.19 79 PHE A C 1
ATOM 587 O O . PHE A 1 79 ? 6.864 1.209 -16.761 1.00 97.19 79 PHE A O 1
ATOM 594 N N . HIS A 1 80 ? 5.246 2.628 -17.372 1.00 97.75 80 HIS A N 1
ATOM 595 C CA . HIS A 1 80 ? 4.992 1.972 -18.643 1.00 97.75 80 HIS A CA 1
ATOM 596 C C . HIS A 1 80 ? 6.033 2.408 -19.684 1.00 97.75 80 HIS A C 1
ATOM 598 O O . HIS A 1 80 ? 6.118 3.575 -20.068 1.00 97.75 80 HIS A O 1
ATOM 604 N N . LYS A 1 81 ? 6.821 1.453 -20.184 1.00 94.75 81 LYS A N 1
ATOM 605 C CA . LYS A 1 81 ? 7.930 1.698 -21.109 1.00 94.75 81 LYS A CA 1
ATOM 606 C C . LYS A 1 81 ? 7.994 0.604 -22.163 1.00 94.75 81 LYS A C 1
ATOM 608 O O . LYS A 1 81 ? 8.075 -0.579 -21.852 1.00 94.75 81 LYS A O 1
ATOM 613 N N . ASN A 1 82 ? 7.972 0.995 -23.437 1.00 92.81 82 ASN A N 1
ATOM 614 C CA . ASN A 1 82 ? 8.085 0.075 -24.576 1.00 92.81 82 ASN A CA 1
ATOM 615 C C . ASN A 1 82 ? 7.081 -1.101 -24.542 1.00 92.81 82 ASN A C 1
ATOM 617 O O . ASN A 1 82 ? 7.455 -2.239 -24.820 1.00 92.81 82 ASN A O 1
ATOM 621 N N . LYS A 1 83 ? 5.805 -0.832 -24.213 1.00 95.62 83 LYS A N 1
ATOM 622 C CA . LYS A 1 83 ? 4.730 -1.844 -24.067 1.00 95.62 83 LYS A CA 1
ATOM 623 C C . LYS A 1 83 ? 4.959 -2.866 -22.941 1.00 95.62 83 LYS A C 1
ATOM 625 O O . LYS A 1 83 ? 4.342 -3.929 -22.931 1.00 95.62 83 LYS A O 1
ATOM 630 N N . LYS A 1 84 ? 5.864 -2.554 -22.020 1.00 98.12 84 LYS A N 1
ATOM 631 C CA . LYS A 1 84 ? 6.170 -3.312 -20.810 1.00 98.12 84 LYS A CA 1
ATOM 632 C C . LYS A 1 84 ? 6.170 -2.366 -19.607 1.00 98.12 84 LYS A C 1
ATOM 634 O O . LYS A 1 84 ? 5.926 -1.170 -19.758 1.00 98.12 84 LYS A O 1
ATOM 639 N N . TYR A 1 85 ? 6.448 -2.900 -18.426 1.00 98.31 85 TYR A N 1
ATOM 640 C CA . TYR A 1 85 ? 6.398 -2.175 -17.163 1.00 98.31 85 TYR A CA 1
ATOM 641 C C . TYR A 1 85 ? 7.709 -2.330 -16.389 1.00 98.31 85 TYR A C 1
ATOM 643 O O . TYR A 1 85 ? 8.137 -3.450 -16.105 1.00 98.31 85 TYR A O 1
ATOM 651 N N . ASP A 1 86 ? 8.340 -1.204 -16.065 1.00 97.25 86 ASP A N 1
ATOM 652 C CA . ASP A 1 86 ? 9.607 -1.122 -15.334 1.00 97.25 86 ASP A CA 1
ATOM 653 C C . ASP A 1 86 ? 9.354 -0.906 -13.836 1.00 97.25 86 ASP A C 1
ATOM 655 O O . ASP A 1 86 ? 9.196 0.220 -13.375 1.00 97.25 86 ASP A O 1
ATOM 659 N N . LEU A 1 87 ? 9.316 -1.979 -13.044 1.00 95.69 87 LEU A N 1
ATOM 660 C CA . LEU A 1 87 ? 9.072 -1.846 -11.601 1.00 95.69 87 LEU A CA 1
ATOM 661 C C . LEU A 1 87 ? 10.211 -1.138 -10.840 1.00 95.69 87 LEU A C 1
ATOM 663 O O . LEU A 1 87 ? 10.024 -0.799 -9.675 1.00 95.69 87 LEU A O 1
ATOM 667 N N . ASP A 1 88 ? 11.348 -0.874 -11.492 1.00 95.06 88 ASP A N 1
ATOM 668 C CA . ASP A 1 88 ? 12.495 -0.146 -10.945 1.00 95.06 88 ASP A CA 1
ATOM 669 C C . ASP A 1 88 ? 12.737 1.181 -11.701 1.00 95.06 88 ASP A C 1
ATOM 671 O O . ASP A 1 88 ? 13.855 1.679 -11.780 1.00 95.06 88 ASP A O 1
ATOM 675 N N . PHE A 1 89 ? 11.686 1.800 -12.261 1.00 95.00 89 PHE A N 1
ATOM 676 C CA . PHE A 1 89 ? 11.789 2.988 -13.134 1.00 95.00 89 PHE A CA 1
ATOM 677 C C . PHE A 1 89 ? 12.503 4.211 -12.526 1.00 95.00 89 PHE A C 1
ATOM 679 O O . PHE A 1 89 ? 12.938 5.104 -13.257 1.00 95.00 89 PHE A O 1
ATOM 686 N N . LYS A 1 90 ? 12.618 4.281 -11.193 1.00 93.31 90 LYS A N 1
ATOM 687 C CA . LYS A 1 90 ? 13.354 5.342 -10.483 1.00 93.31 90 LYS A CA 1
ATOM 688 C C . LYS A 1 90 ? 14.867 5.101 -10.471 1.00 93.31 90 LYS A C 1
ATOM 690 O O . LYS A 1 90 ? 15.628 6.030 -10.197 1.00 93.31 90 LYS A O 1
ATOM 695 N N . ASN A 1 91 ? 15.316 3.884 -10.767 1.00 94.06 91 ASN A N 1
ATOM 696 C CA . ASN A 1 91 ? 16.720 3.546 -10.905 1.00 94.06 91 ASN A CA 1
ATOM 697 C C . ASN A 1 91 ? 17.194 3.839 -12.341 1.00 94.06 91 ASN A C 1
ATOM 699 O O . ASN A 1 91 ? 16.775 3.170 -13.288 1.00 94.06 91 ASN A O 1
ATOM 703 N N . PRO A 1 92 ? 18.144 4.771 -12.545 1.00 91.25 92 PRO A N 1
ATOM 704 C CA . PRO A 1 92 ? 18.655 5.087 -13.881 1.00 91.25 92 PRO A CA 1
ATOM 705 C C . PRO A 1 92 ? 19.412 3.921 -14.540 1.00 91.25 92 PRO A C 1
ATOM 707 O O . PRO A 1 92 ? 19.739 3.995 -15.723 1.00 91.25 92 PRO A O 1
ATOM 710 N N . LYS A 1 93 ? 19.720 2.860 -13.782 1.00 93.31 93 LYS A N 1
ATOM 711 C CA . LYS A 1 93 ? 20.402 1.645 -14.245 1.00 93.31 93 LYS A CA 1
ATOM 712 C C . LYS A 1 93 ? 19.455 0.452 -14.436 1.00 93.31 93 LYS A C 1
ATOM 714 O O . LYS A 1 93 ? 19.948 -0.661 -14.609 1.00 93.31 93 LYS A O 1
ATOM 719 N N . ALA A 1 94 ? 18.137 0.655 -14.381 1.00 90.81 94 ALA A N 1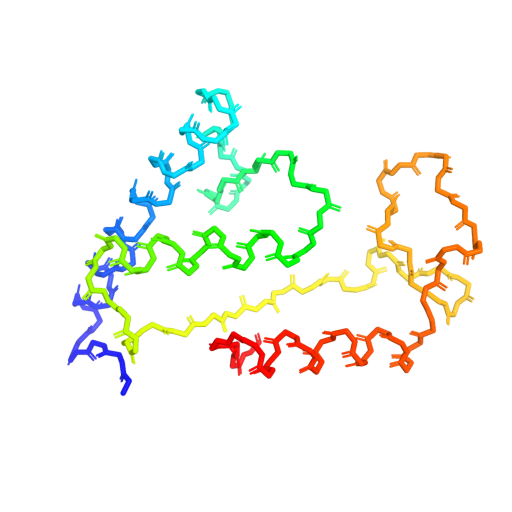
ATOM 720 C CA . ALA A 1 94 ? 17.163 -0.412 -14.594 1.00 90.81 94 ALA A CA 1
ATOM 721 C C . ALA A 1 94 ? 17.356 -1.079 -15.969 1.00 90.81 94 ALA A C 1
ATOM 723 O O . ALA A 1 94 ? 17.536 -0.406 -16.990 1.00 90.81 94 ALA A O 1
ATOM 724 N N . SER A 1 95 ? 17.337 -2.415 -15.994 1.00 92.88 95 SER A N 1
ATOM 725 C CA . SER A 1 95 ? 17.539 -3.194 -17.219 1.00 92.88 95 SER A CA 1
ATOM 726 C C . SER A 1 95 ? 16.205 -3.458 -17.926 1.00 92.88 95 SER A C 1
ATOM 728 O O . SER A 1 95 ? 15.273 -3.933 -17.283 1.00 92.88 95 SER A O 1
ATOM 730 N N . PRO A 1 96 ? 16.101 -3.272 -19.255 1.00 93.06 96 PRO A N 1
ATOM 731 C CA . PRO A 1 96 ? 14.914 -3.674 -20.015 1.00 93.06 96 PRO A CA 1
ATOM 732 C C . PRO A 1 96 ? 14.546 -5.162 -19.890 1.00 93.06 96 PRO A C 1
ATOM 734 O O . PRO A 1 96 ? 13.395 -5.533 -20.136 1.00 93.06 96 PRO A O 1
ATOM 737 N N . ASP A 1 97 ? 15.501 -6.013 -19.506 1.00 94.44 97 ASP A N 1
ATOM 738 C CA . ASP A 1 97 ? 15.282 -7.451 -19.323 1.00 94.44 97 ASP A CA 1
ATOM 739 C C . ASP A 1 97 ? 14.450 -7.773 -18.075 1.00 94.44 97 ASP A C 1
ATOM 741 O O . ASP A 1 97 ? 13.797 -8.814 -18.034 1.00 94.44 97 ASP A O 1
ATOM 745 N N . SER A 1 98 ? 14.426 -6.883 -17.075 1.00 93.31 98 SER A N 1
ATOM 746 C CA . SER A 1 98 ? 13.584 -7.040 -15.883 1.00 93.31 98 SER A CA 1
ATOM 747 C C . SER A 1 98 ? 12.168 -6.492 -16.070 1.00 93.31 98 SER A C 1
ATOM 749 O O . SER A 1 98 ? 11.361 -6.561 -15.144 1.00 93.31 98 SER A O 1
ATOM 751 N N . TYR A 1 99 ? 11.844 -5.938 -17.245 1.00 96.75 99 TYR A N 1
ATOM 752 C CA . TYR A 1 99 ? 10.534 -5.338 -17.486 1.00 96.75 99 TYR A CA 1
ATOM 753 C C . TYR A 1 99 ? 9.465 -6.413 -17.655 1.00 96.75 99 TYR A C 1
ATOM 755 O O . TYR A 1 99 ? 9.626 -7.361 -18.429 1.00 96.75 99 TYR A O 1
ATOM 763 N N . LEU A 1 100 ? 8.327 -6.207 -16.998 1.00 98.06 100 LEU A N 1
ATOM 764 C CA . LEU A 1 100 ? 7.199 -7.127 -17.049 1.00 98.06 100 LEU A CA 1
ATOM 765 C C . LEU A 1 100 ? 6.307 -6.849 -18.259 1.00 98.06 100 LEU A C 1
ATOM 767 O O . LEU A 1 100 ? 6.046 -5.698 -18.609 1.00 98.06 100 LEU A O 1
ATOM 771 N N . SER A 1 101 ? 5.791 -7.904 -18.886 1.00 98.25 101 SER A N 1
ATOM 772 C CA . SER A 1 101 ? 4.642 -7.786 -19.787 1.00 98.25 101 SER A CA 1
ATOM 773 C C . SER A 1 101 ? 3.366 -7.435 -19.008 1.00 98.25 101 SER A C 1
ATOM 775 O O . SER A 1 101 ? 3.310 -7.576 -17.785 1.00 98.25 101 SER A O 1
ATOM 777 N N . SER A 1 102 ? 2.311 -7.022 -19.716 1.00 97.88 102 SER A N 1
ATOM 778 C CA . SER A 1 102 ? 0.989 -6.801 -19.111 1.00 97.88 102 SER A CA 1
ATOM 779 C C . SER A 1 102 ? 0.462 -8.042 -18.382 1.00 97.88 102 SER A C 1
ATOM 781 O O . SER A 1 102 ? -0.087 -7.913 -17.291 1.00 97.88 102 SER A O 1
ATOM 783 N N . ASP A 1 103 ? 0.669 -9.239 -18.942 1.00 98.38 103 ASP A N 1
ATOM 784 C CA . ASP A 1 103 ? 0.231 -10.493 -18.318 1.00 98.38 103 ASP A CA 1
ATOM 785 C C . ASP A 1 103 ? 1.015 -10.790 -17.038 1.00 98.38 103 ASP A C 1
ATOM 787 O O . ASP A 1 103 ? 0.412 -11.103 -16.013 1.00 98.38 103 ASP A O 1
ATOM 791 N N . GLN A 1 104 ? 2.340 -10.607 -17.063 1.00 98.38 104 GLN A N 1
ATOM 792 C CA . GLN A 1 104 ? 3.197 -10.800 -15.889 1.00 98.38 104 GLN A CA 1
ATOM 793 C C . GLN A 1 104 ? 2.859 -9.810 -14.768 1.00 98.38 104 GLN A C 1
ATOM 795 O O . GLN A 1 104 ? 2.825 -10.186 -13.597 1.00 98.38 104 GLN A O 1
ATOM 800 N N . LEU A 1 105 ? 2.574 -8.552 -15.115 1.00 98.19 105 LEU A N 1
ATOM 801 C CA . LEU A 1 105 ? 2.122 -7.554 -14.150 1.00 98.19 105 LEU A CA 1
ATOM 802 C C . LEU A 1 105 ? 0.737 -7.912 -13.584 1.00 98.19 105 LEU A C 1
ATOM 804 O O . LEU A 1 105 ? 0.510 -7.812 -12.380 1.00 98.19 105 LEU A O 1
ATOM 808 N N . GLY A 1 106 ? -0.173 -8.399 -14.431 1.00 98.12 106 GLY A N 1
ATOM 809 C CA . GLY A 1 106 ? -1.475 -8.906 -14.004 1.00 98.12 106 GLY A CA 1
ATOM 810 C C . GLY A 1 106 ? -1.370 -10.103 -13.054 1.00 98.12 106 GLY A C 1
ATOM 811 O O . GLY A 1 106 ? -2.107 -10.171 -12.070 1.00 98.12 106 GLY A O 1
ATOM 812 N N . ASP A 1 107 ? -0.442 -11.028 -13.304 1.00 98.31 107 ASP A N 1
ATOM 813 C CA . ASP A 1 107 ? -0.156 -12.159 -12.414 1.00 98.31 107 ASP A CA 1
ATOM 814 C C . ASP A 1 107 ? 0.419 -11.706 -11.072 1.00 98.31 107 ASP A C 1
ATOM 816 O O . ASP A 1 107 ? 0.025 -12.229 -10.025 1.00 98.31 107 ASP A O 1
ATOM 820 N N . LEU A 1 108 ? 1.280 -10.685 -11.077 1.00 97.25 108 LEU A N 1
ATOM 821 C CA . LEU A 1 108 ? 1.777 -10.069 -9.852 1.00 97.25 108 LEU A CA 1
ATOM 822 C C . LEU A 1 108 ? 0.620 -9.494 -9.021 1.00 97.25 108 LEU A C 1
ATOM 824 O O . LEU A 1 108 ? 0.507 -9.807 -7.836 1.00 97.25 108 LEU A O 1
ATOM 828 N N . TYR A 1 109 ? -0.299 -8.740 -9.630 1.00 97.88 109 TYR A N 1
ATOM 829 C CA . TYR A 1 109 ? -1.473 -8.221 -8.919 1.00 97.88 109 TYR A CA 1
ATOM 830 C C . TYR A 1 109 ? -2.387 -9.333 -8.400 1.00 97.88 109 TYR A C 1
ATOM 832 O O . TYR A 1 109 ? -2.844 -9.271 -7.258 1.00 97.88 109 TYR A O 1
ATOM 840 N N . ARG A 1 110 ? -2.609 -10.393 -9.189 1.00 97.75 110 ARG A N 1
ATOM 841 C CA . ARG A 1 110 ? -3.347 -11.582 -8.734 1.00 97.75 110 ARG A CA 1
ATOM 842 C C . ARG A 1 110 ? -2.691 -12.214 -7.508 1.00 97.75 110 ARG A C 1
ATOM 844 O O . ARG A 1 110 ? -3.408 -12.637 -6.603 1.00 97.75 110 ARG A O 1
ATOM 851 N N . SER A 1 111 ? -1.359 -12.246 -7.446 1.00 97.31 111 SER A N 1
ATOM 852 C CA . SER A 1 111 ? -0.642 -12.731 -6.261 1.00 97.31 111 SER A CA 1
ATOM 853 C C . SER A 1 111 ? -0.904 -11.852 -5.031 1.00 97.31 111 SER A C 1
ATOM 855 O O . SER A 1 111 ? -1.170 -12.378 -3.954 1.00 97.31 111 SER A O 1
ATOM 857 N N . PHE A 1 112 ? -0.950 -10.524 -5.189 1.00 97.50 112 PHE A N 1
ATOM 858 C CA . PHE A 1 112 ? -1.244 -9.613 -4.081 1.00 97.50 112 PHE A CA 1
ATOM 859 C C . PHE A 1 112 ? -2.670 -9.787 -3.563 1.00 97.50 112 PHE A C 1
ATOM 861 O O . PHE A 1 112 ? -2.857 -9.898 -2.356 1.00 97.50 112 PHE A O 1
ATOM 868 N N . VAL A 1 113 ? -3.656 -9.886 -4.459 1.00 97.62 113 VAL A N 1
ATOM 869 C CA . VAL A 1 113 ? -5.067 -10.114 -4.097 1.00 97.62 113 VAL A CA 1
ATOM 870 C C . VAL A 1 113 ? -5.278 -11.480 -3.439 1.00 97.62 113 VAL A C 1
ATOM 872 O O . VAL A 1 113 ? -6.111 -11.616 -2.548 1.00 97.62 113 VAL A O 1
ATOM 875 N N . LYS A 1 114 ? -4.531 -12.505 -3.864 1.00 97.12 114 LYS A N 1
ATOM 876 C CA . LYS A 1 114 ? -4.597 -13.841 -3.261 1.00 97.12 114 LYS A CA 1
ATOM 877 C C . LYS A 1 114 ? -4.029 -13.853 -1.841 1.00 97.12 114 LYS A C 1
ATOM 879 O O . LYS A 1 114 ? -4.614 -14.481 -0.961 1.00 97.12 114 LYS A O 1
ATOM 884 N N . ASP A 1 115 ? -2.896 -13.189 -1.641 1.00 96.06 115 ASP A N 1
ATOM 885 C CA . ASP A 1 115 ? -2.122 -13.289 -0.403 1.00 96.06 115 ASP A CA 1
ATOM 886 C C . ASP A 1 115 ? -2.531 -12.231 0.644 1.00 96.06 115 ASP A C 1
ATOM 888 O O . ASP A 1 115 ? -2.263 -12.403 1.832 1.00 96.06 115 ASP A O 1
ATOM 892 N N . HIS A 1 116 ? -3.207 -11.151 0.234 1.00 97.19 116 HIS A N 1
ATOM 893 C CA . HIS A 1 116 ? -3.538 -9.998 1.079 1.00 97.19 116 HIS A CA 1
ATOM 894 C C . HIS A 1 116 ? -4.995 -9.554 0.889 1.00 97.19 116 HIS A C 1
ATOM 896 O O . HIS A 1 116 ? -5.597 -9.808 -0.152 1.00 97.19 116 HIS A O 1
ATOM 902 N N . PRO A 1 117 ? -5.594 -8.824 1.851 1.00 96.69 117 PRO A N 1
ATOM 903 C CA . PRO A 1 117 ? -6.970 -8.345 1.748 1.00 96.69 117 PRO A CA 1
ATOM 904 C C . PRO A 1 117 ? -7.109 -7.112 0.827 1.00 96.69 117 PRO A C 1
ATOM 906 O O . PRO A 1 117 ? -7.750 -6.132 1.217 1.00 96.69 117 PRO A O 1
ATOM 909 N N . VAL A 1 118 ? -6.507 -7.151 -0.366 1.00 97.56 118 VAL A N 1
ATOM 910 C CA . VAL A 1 118 ? -6.605 -6.104 -1.394 1.00 97.56 118 VAL A CA 1
ATOM 911 C C . VAL A 1 118 ? -7.975 -6.180 -2.067 1.00 97.56 118 VAL A C 1
ATOM 913 O O . VAL A 1 118 ? -8.419 -7.260 -2.455 1.00 97.56 118 VAL A O 1
ATOM 916 N N . VAL A 1 119 ? -8.667 -5.045 -2.169 1.00 96.38 119 VAL A N 1
ATOM 917 C CA . VAL A 1 119 ? -10.035 -4.969 -2.721 1.00 96.38 119 VAL A CA 1
ATOM 918 C C . VAL A 1 119 ? -10.212 -3.906 -3.802 1.00 96.38 119 VAL A C 1
ATOM 920 O O . VAL A 1 119 ? -11.262 -3.887 -4.441 1.00 96.38 119 VAL A O 1
ATOM 923 N N . SER A 1 120 ? -9.226 -3.026 -3.982 1.00 89.50 120 SER A N 1
ATOM 924 C CA . SER A 1 120 ? -9.234 -1.952 -4.975 1.00 89.50 120 SER A CA 1
ATOM 925 C C . SER A 1 120 ? -7.827 -1.571 -5.390 1.00 89.50 120 SER A C 1
ATOM 927 O O . SER A 1 120 ? -6.895 -1.780 -4.581 1.00 89.50 120 SER A O 1
#